Protein AF-A0A387ASS0-F1 (afdb_monomer_lite)

Structure (mmCIF, N/CA/C/O backbone):
data_AF-A0A387ASS0-F1
#
_entry.id   AF-A0A387ASS0-F1
#
loop_
_atom_site.group_PDB
_atom_site.id
_atom_site.type_symbol
_atom_site.label_atom_id
_atom_site.label_alt_id
_atom_site.label_comp_id
_atom_site.label_asym_id
_atom_site.label_entity_id
_atom_site.label_seq_id
_atom_site.pdbx_PDB_ins_code
_atom_site.Cartn_x
_atom_site.Cartn_y
_atom_site.Cartn_z
_atom_site.occupancy
_atom_site.B_iso_or_equiv
_atom_site.auth_seq_id
_atom_site.auth_comp_id
_atom_site.auth_asym_id
_atom_site.auth_atom_id
_atom_site.pdbx_PDB_model_num
ATOM 1 N N . MET A 1 1 ? -21.543 8.024 24.158 1.00 39.12 1 MET A N 1
ATOM 2 C CA . MET A 1 1 ? -20.177 8.480 23.808 1.00 39.12 1 MET A CA 1
ATOM 3 C C . MET A 1 1 ? -19.225 7.452 24.388 1.00 39.12 1 MET A C 1
ATOM 5 O O . MET A 1 1 ? -19.266 7.254 25.592 1.00 39.12 1 MET A O 1
ATOM 9 N N . ASN A 1 2 ? -18.486 6.723 23.549 1.00 45.59 2 ASN A N 1
ATOM 10 C CA . ASN A 1 2 ? -17.621 5.633 24.005 1.00 45.59 2 ASN A CA 1
ATOM 11 C C . ASN A 1 2 ? -16.452 6.175 24.837 1.00 45.59 2 ASN A C 1
ATOM 13 O O . ASN A 1 2 ? -15.653 6.966 24.340 1.00 45.59 2 ASN A O 1
ATOM 17 N N . ASN A 1 3 ? -16.376 5.740 26.096 1.00 49.41 3 ASN A N 1
ATOM 18 C CA . ASN A 1 3 ? -15.297 6.036 27.039 1.00 49.41 3 ASN A CA 1
ATOM 19 C C . ASN A 1 3 ? -14.132 5.064 26.814 1.00 49.41 3 ASN A C 1
ATOM 21 O O . ASN A 1 3 ? -13.805 4.250 27.677 1.00 49.41 3 ASN A O 1
ATOM 25 N N . LEU A 1 4 ? -13.541 5.101 25.621 1.00 57.12 4 LEU A N 1
ATOM 26 C CA . LEU A 1 4 ? -12.271 4.427 25.380 1.00 57.12 4 LEU A CA 1
ATOM 27 C C . LEU A 1 4 ? -11.150 5.310 25.942 1.00 57.12 4 LEU A C 1
ATOM 29 O O . LEU A 1 4 ? -11.214 6.533 25.773 1.00 57.12 4 LEU A O 1
ATOM 33 N N . PRO A 1 5 ? -10.142 4.736 26.626 1.00 59.16 5 PRO A N 1
ATOM 34 C CA . PRO A 1 5 ? -8.989 5.516 27.042 1.00 59.16 5 PRO A CA 1
ATOM 35 C C . PRO A 1 5 ? -8.369 6.165 25.796 1.00 59.16 5 PRO A C 1
ATOM 37 O O . PRO A 1 5 ? -8.226 5.488 24.771 1.00 59.16 5 PRO A O 1
ATOM 40 N N . PRO A 1 6 ? -8.028 7.467 25.847 1.00 59.16 6 PRO A N 1
ATOM 41 C CA . PRO A 1 6 ? -7.413 8.136 24.715 1.00 59.16 6 PRO A CA 1
ATOM 42 C C . PRO A 1 6 ? -6.114 7.407 24.385 1.00 59.16 6 PRO A C 1
ATOM 44 O O . PRO A 1 6 ? -5.209 7.307 25.215 1.00 59.16 6 PRO A O 1
ATOM 47 N N . MET A 1 7 ? -6.048 6.861 23.175 1.00 59.66 7 MET A N 1
ATOM 48 C CA . MET A 1 7 ? -4.856 6.168 22.705 1.00 59.66 7 MET A CA 1
ATOM 49 C C . MET A 1 7 ? -3.668 7.137 22.693 1.00 59.66 7 MET A C 1
ATOM 51 O O . MET A 1 7 ? -3.858 8.330 22.419 1.00 59.66 7 MET A O 1
ATOM 55 N N . PRO A 1 8 ? -2.444 6.661 22.993 1.00 58.59 8 PRO A N 1
ATOM 56 C CA . PRO A 1 8 ? -1.268 7.516 23.008 1.00 58.59 8 PRO A CA 1
ATOM 57 C C . PRO A 1 8 ? -1.162 8.271 21.680 1.00 58.59 8 PRO A C 1
ATOM 59 O O . PRO A 1 8 ? -1.284 7.678 20.607 1.00 58.59 8 PRO A O 1
ATOM 62 N N . LYS A 1 9 ? -0.930 9.590 21.754 1.00 58.16 9 LYS A N 1
ATOM 63 C CA . LYS A 1 9 ? -0.653 10.455 20.595 1.00 58.16 9 LYS A CA 1
ATOM 64 C C . LYS A 1 9 ? 0.729 10.129 20.017 1.00 58.16 9 LYS A C 1
ATOM 66 O O . LYS A 1 9 ? 1.628 10.961 20.021 1.00 58.16 9 LYS A O 1
ATOM 71 N N . MET A 1 10 ? 0.930 8.900 19.566 1.00 52.44 10 MET A N 1
ATOM 72 C CA . MET A 1 10 ? 2.126 8.494 18.849 1.00 52.44 10 MET A CA 1
ATOM 73 C C . MET A 1 10 ? 1.805 8.471 17.356 1.00 52.44 10 MET A C 1
ATOM 75 O O . MET A 1 10 ? 0.968 7.693 16.911 1.00 52.44 10 MET A O 1
ATOM 79 N N . MET A 1 11 ? 2.472 9.364 16.617 1.00 58.19 11 MET A N 1
ATOM 80 C CA . MET A 1 11 ? 2.713 9.313 15.167 1.00 58.19 11 MET A CA 1
ATOM 81 C C . MET A 1 11 ? 1.548 8.791 14.316 1.00 58.19 11 MET A C 1
ATOM 83 O O . MET A 1 11 ? 1.568 7.625 13.933 1.00 58.19 11 MET A O 1
ATOM 87 N N . ASP A 1 12 ? 0.562 9.647 14.021 1.00 72.38 12 ASP A N 1
ATOM 88 C CA . ASP A 1 12 ? -0.536 9.431 13.055 1.00 72.38 12 ASP A CA 1
ATOM 89 C C . ASP A 1 12 ? -1.064 7.985 12.947 1.00 72.38 12 ASP A C 1
ATOM 91 O O . ASP A 1 12 ? -1.383 7.475 11.865 1.00 72.38 12 ASP A O 1
ATOM 95 N N . LEU A 1 13 ? -1.128 7.310 14.096 1.00 80.44 13 LEU A N 1
ATOM 96 C CA . LEU A 1 13 ? -1.572 5.938 14.232 1.00 80.44 13 LEU A CA 1
ATOM 97 C C . LEU A 1 13 ? -3.087 5.936 14.377 1.00 80.44 13 LEU A C 1
ATOM 99 O O . LEU A 1 13 ? -3.675 6.740 15.104 1.00 80.44 13 LEU A O 1
ATOM 103 N N . VAL A 1 14 ? -3.721 5.022 13.663 1.00 82.88 14 VAL A N 1
ATOM 104 C CA . VAL A 1 14 ? -5.165 4.950 13.534 1.00 82.88 14 VAL A CA 1
ATOM 105 C C . VAL A 1 14 ? -5.612 3.524 13.768 1.00 82.88 14 VAL A C 1
ATOM 107 O O . VAL A 1 14 ? -5.100 2.577 13.168 1.00 82.88 14 VAL A O 1
ATOM 110 N N . PHE A 1 15 ? -6.618 3.392 14.623 1.00 83.12 15 PHE A N 1
ATOM 111 C CA . PHE A 1 15 ? -7.239 2.118 14.937 1.00 83.12 15 PHE A CA 1
ATOM 112 C C . PHE A 1 15 ? -8.638 2.082 14.344 1.00 83.12 15 PHE A C 1
ATOM 114 O O . PHE A 1 15 ? -9.457 2.983 14.547 1.00 83.12 15 PHE A O 1
ATOM 121 N N . LEU A 1 16 ? -8.878 1.029 13.578 1.00 83.94 16 LEU A N 1
ATOM 122 C CA . LEU A 1 16 ? -10.056 0.822 12.761 1.00 83.94 16 LEU A CA 1
ATOM 123 C C . LEU A 1 16 ? -10.691 -0.495 13.185 1.00 83.94 16 LEU A C 1
ATOM 125 O O . LEU A 1 16 ? -10.009 -1.512 13.264 1.00 83.94 16 LEU A O 1
ATOM 129 N N . VAL A 1 17 ? -11.993 -0.498 13.441 1.00 86.38 17 VAL A N 1
ATOM 130 C CA . VAL A 1 17 ? -12.718 -1.700 13.863 1.00 86.38 17 VAL A CA 1
ATOM 131 C C . VAL A 1 17 ? -13.923 -1.944 12.970 1.00 86.38 17 VAL A C 1
ATOM 133 O O . VAL A 1 17 ? -14.562 -1.007 12.487 1.00 86.38 17 VAL A O 1
ATOM 136 N N . LYS A 1 18 ? -14.236 -3.219 12.749 1.00 86.88 18 LYS A N 1
ATOM 137 C CA . LYS A 1 18 ? -15.443 -3.659 12.050 1.00 86.88 18 LYS A CA 1
ATOM 138 C C . LYS A 1 18 ? -16.103 -4.772 12.856 1.00 86.88 18 LYS A C 1
ATOM 140 O O . LYS A 1 18 ? -15.432 -5.740 13.194 1.00 86.88 18 LYS A O 1
ATOM 145 N N . ARG A 1 19 ? -17.425 -4.685 13.072 1.00 77.12 19 ARG A N 1
ATOM 146 C CA . ARG A 1 19 ? -18.205 -5.622 13.916 1.00 77.12 19 ARG A CA 1
ATOM 147 C C . ARG A 1 19 ? -17.935 -7.110 13.621 1.00 77.12 19 ARG A C 1
ATOM 149 O O . ARG A 1 19 ? -17.865 -7.899 14.550 1.00 77.12 19 ARG A O 1
ATOM 156 N N . ASN A 1 20 ? -17.708 -7.467 12.353 1.00 78.50 20 ASN A N 1
ATOM 157 C CA . ASN A 1 20 ? -17.408 -8.844 11.922 1.00 78.50 20 ASN A CA 1
ATOM 158 C C . ASN A 1 20 ? -15.987 -9.010 11.336 1.00 78.50 20 ASN A C 1
ATOM 160 O O . ASN A 1 20 ? -15.687 -10.038 10.741 1.00 78.50 20 ASN A O 1
ATOM 164 N N . GLY A 1 21 ? -15.141 -7.974 11.400 1.00 72.12 21 GLY A N 1
ATOM 165 C CA . GLY A 1 21 ? -13.843 -7.917 10.706 1.00 72.12 21 GLY A CA 1
ATOM 166 C C . GLY A 1 21 ? -12.626 -7.756 11.617 1.00 72.12 21 GLY A C 1
ATOM 167 O O . GLY A 1 21 ? -11.505 -7.715 11.110 1.00 72.12 21 GLY A O 1
ATOM 168 N N . GLY A 1 22 ? -12.844 -7.671 12.931 1.00 82.62 22 GLY A N 1
ATOM 169 C CA . GLY A 1 22 ? -11.793 -7.468 13.920 1.00 82.62 22 GLY A CA 1
ATOM 170 C C . GLY A 1 22 ? -11.234 -6.044 13.926 1.00 82.62 22 GLY A C 1
ATOM 171 O O . GLY A 1 22 ? -11.755 -5.131 13.271 1.00 82.62 22 GLY A O 1
ATOM 172 N N . ILE A 1 23 ? -10.151 -5.870 14.681 1.00 83.62 23 ILE A N 1
ATOM 173 C CA . ILE A 1 23 ? -9.411 -4.610 14.781 1.00 83.62 23 ILE A CA 1
ATOM 174 C C . ILE A 1 23 ? -8.263 -4.621 13.772 1.00 83.62 23 ILE A C 1
ATOM 176 O O . ILE A 1 23 ? -7.500 -5.581 13.674 1.00 83.62 23 ILE A O 1
ATOM 180 N N . ARG A 1 24 ? -8.115 -3.525 13.032 1.00 85.94 24 ARG A N 1
ATOM 181 C CA . ARG A 1 24 ? -6.973 -3.260 12.161 1.00 85.94 24 ARG A CA 1
ATOM 182 C C . ARG A 1 24 ? -6.297 -1.964 12.551 1.00 85.94 24 ARG A C 1
ATOM 184 O O . ARG A 1 24 ? -6.932 -0.988 12.944 1.00 85.94 24 ARG A O 1
ATOM 191 N N . ILE A 1 25 ? -4.982 -1.975 12.408 1.00 85.25 25 ILE A N 1
ATOM 192 C CA . ILE A 1 25 ? -4.120 -0.851 12.739 1.00 85.25 25 ILE 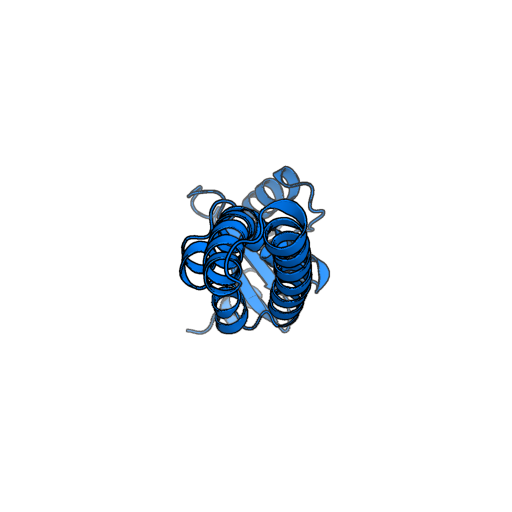A CA 1
ATOM 193 C C . ILE A 1 25 ? -3.544 -0.318 11.432 1.00 85.25 25 ILE A C 1
ATOM 195 O O . ILE A 1 25 ? -3.096 -1.084 10.574 1.00 85.25 25 ILE A O 1
ATOM 199 N N . GLY A 1 26 ? -3.591 0.998 11.270 1.00 84.19 26 GLY A N 1
ATOM 200 C CA . GLY A 1 26 ? -2.987 1.720 10.162 1.00 84.19 26 GLY A CA 1
ATOM 201 C C . GLY A 1 26 ? -2.160 2.881 10.689 1.00 84.19 26 GLY A C 1
ATOM 202 O O . GLY A 1 26 ? -2.457 3.434 11.742 1.00 84.19 26 GLY A O 1
ATOM 203 N N . ARG A 1 27 ? -1.116 3.257 9.955 1.00 85.44 27 ARG A N 1
ATOM 204 C CA . ARG A 1 27 ? -0.306 4.439 10.256 1.00 85.44 27 ARG A CA 1
ATOM 205 C C . ARG A 1 27 ? -0.203 5.286 9.001 1.00 85.44 27 ARG A C 1
ATOM 207 O O . ARG A 1 27 ? 0.137 4.740 7.953 1.00 85.44 27 ARG A O 1
ATOM 214 N N . PHE A 1 28 ? -0.483 6.580 9.107 1.00 83.81 28 PHE A N 1
ATOM 215 C CA . PHE A 1 28 ? -0.226 7.514 8.014 1.00 83.81 28 PHE A CA 1
ATOM 216 C C . PHE A 1 28 ? 1.275 7.829 7.891 1.00 83.81 28 PHE A C 1
ATOM 218 O O . PHE A 1 28 ? 2.054 7.623 8.822 1.00 83.81 28 PHE A O 1
ATOM 225 N N . GLY A 1 29 ? 1.695 8.284 6.709 1.00 84.50 29 GLY A N 1
ATOM 226 C CA . GLY A 1 29 ? 3.093 8.597 6.399 1.00 84.50 29 GLY A CA 1
ATOM 227 C C . GLY A 1 29 ? 3.844 7.474 5.680 1.00 84.50 29 GLY A C 1
ATOM 228 O O . GLY A 1 29 ? 3.240 6.529 5.164 1.00 84.50 29 GLY A O 1
ATOM 229 N N . PHE A 1 30 ? 5.176 7.588 5.640 1.00 85.69 30 PHE A N 1
ATOM 230 C CA . PHE A 1 30 ? 6.024 6.731 4.811 1.00 85.69 30 PHE A CA 1
ATOM 231 C C . PHE A 1 30 ? 6.003 5.261 5.257 1.00 85.69 30 PHE A C 1
ATOM 233 O O . PHE A 1 30 ? 6.186 4.913 6.433 1.00 85.69 30 PHE A O 1
ATOM 240 N N . SER A 1 31 ? 5.770 4.378 4.292 1.00 86.56 31 SER A N 1
ATOM 241 C CA . SER A 1 31 ? 5.687 2.936 4.458 1.00 86.56 31 SER A CA 1
ATOM 242 C C . SER A 1 31 ? 7.016 2.292 4.092 1.00 86.56 31 SER A C 1
ATOM 244 O O . SER A 1 31 ? 7.223 1.900 2.947 1.00 86.56 31 SER A O 1
ATOM 246 N N . ILE A 1 32 ? 7.902 2.123 5.080 1.00 85.00 32 ILE A N 1
ATOM 247 C CA . ILE A 1 32 ? 9.199 1.451 4.873 1.00 85.00 32 ILE A CA 1
ATOM 248 C C . ILE A 1 32 ? 9.022 0.048 4.269 1.00 85.00 32 ILE A C 1
ATOM 250 O O . ILE A 1 32 ? 9.803 -0.380 3.428 1.00 85.00 32 ILE A O 1
ATOM 254 N N . LEU A 1 33 ? 7.940 -0.640 4.652 1.00 85.75 33 LEU A N 1
ATOM 255 C CA . LEU A 1 33 ? 7.623 -1.977 4.162 1.00 85.75 33 LEU A CA 1
ATOM 256 C C . LEU A 1 33 ? 7.280 -1.962 2.670 1.00 85.75 33 LEU A C 1
ATOM 258 O O . LEU A 1 33 ? 7.726 -2.836 1.942 1.00 85.75 33 LEU A O 1
ATOM 262 N N . SER A 1 34 ? 6.521 -0.965 2.215 1.00 86.12 34 SER A N 1
ATOM 263 C CA . SER A 1 34 ? 6.127 -0.843 0.800 1.00 86.12 34 SER A CA 1
ATOM 264 C C . SER A 1 34 ? 7.251 -0.279 -0.052 1.00 86.12 34 SER A C 1
ATOM 266 O O . SER A 1 34 ? 7.359 -0.626 -1.216 1.00 86.12 34 SER A O 1
ATOM 268 N N . PHE A 1 35 ? 8.123 0.534 0.540 1.00 88.25 35 PHE A N 1
ATOM 269 C CA . PHE A 1 35 ? 9.351 0.969 -0.106 1.00 88.25 35 PHE A CA 1
ATOM 270 C C . PHE A 1 35 ? 10.310 -0.203 -0.361 1.00 88.25 35 PHE A C 1
ATOM 272 O O . PHE A 1 35 ? 10.885 -0.297 -1.435 1.00 88.25 35 PHE A O 1
ATOM 279 N N . LEU A 1 36 ? 10.467 -1.117 0.603 1.00 86.25 36 LEU A N 1
ATOM 280 C CA . LEU A 1 36 ? 11.401 -2.236 0.462 1.00 86.25 36 LEU A CA 1
ATOM 281 C C . LEU A 1 36 ? 10.815 -3.409 -0.339 1.00 86.25 36 LEU A C 1
ATOM 283 O O . LEU A 1 36 ? 11.510 -4.016 -1.147 1.00 86.25 36 LEU A O 1
ATOM 287 N N . LEU A 1 37 ? 9.546 -3.746 -0.091 1.00 85.69 37 LEU A N 1
ATOM 288 C CA . LEU A 1 37 ? 8.899 -4.951 -0.621 1.00 85.69 37 LEU A CA 1
ATOM 289 C C . LEU A 1 37 ? 7.870 -4.668 -1.724 1.00 85.69 37 LEU A C 1
ATOM 291 O O . LEU A 1 37 ? 7.299 -5.610 -2.273 1.00 85.69 37 LEU A O 1
ATOM 295 N N . HIS A 1 38 ? 7.601 -3.402 -2.046 1.00 86.88 38 HIS A N 1
ATOM 296 C CA . HIS A 1 38 ? 6.727 -3.014 -3.154 1.00 86.88 38 HIS A CA 1
ATOM 297 C C . HIS A 1 38 ? 5.343 -3.694 -3.076 1.00 86.88 38 HIS A C 1
ATOM 299 O O . HIS A 1 38 ? 4.679 -3.626 -2.038 1.00 86.88 38 HIS A O 1
ATOM 305 N N . ALA A 1 39 ? 4.920 -4.407 -4.126 1.00 83.44 39 ALA A N 1
ATOM 306 C CA . ALA A 1 39 ? 3.657 -5.145 -4.203 1.00 83.44 39 ALA A CA 1
ATOM 307 C C . ALA A 1 39 ? 3.536 -6.323 -3.212 1.00 83.44 39 ALA A C 1
ATOM 309 O O . ALA A 1 39 ? 2.429 -6.801 -2.947 1.00 83.44 39 ALA A O 1
ATOM 310 N N . ILE A 1 40 ? 4.639 -6.781 -2.612 1.00 86.50 40 ILE A N 1
ATOM 311 C CA . ILE A 1 40 ? 4.609 -7.834 -1.586 1.00 86.50 40 ILE A CA 1
ATOM 312 C C . ILE A 1 40 ? 4.088 -7.269 -0.254 1.00 86.50 40 ILE A C 1
ATOM 314 O O . ILE A 1 40 ? 3.404 -7.972 0.491 1.00 86.50 40 ILE A O 1
ATOM 318 N N . ALA A 1 41 ? 4.321 -5.987 0.044 1.00 86.19 41 ALA A N 1
ATOM 319 C CA . ALA A 1 41 ? 3.826 -5.357 1.27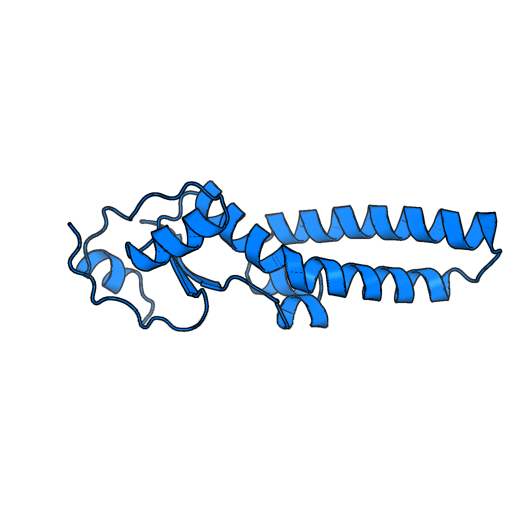0 1.00 86.19 41 ALA A CA 1
ATOM 320 C C . ALA A 1 41 ? 2.289 -5.428 1.436 1.00 86.19 41 ALA A C 1
ATOM 322 O O . ALA A 1 41 ? 1.834 -5.839 2.512 1.00 86.19 41 ALA A O 1
ATOM 323 N N . PRO A 1 42 ? 1.459 -5.084 0.426 1.00 86.25 42 PRO A N 1
ATOM 324 C CA . PRO A 1 42 ? 0.013 -5.273 0.516 1.00 86.25 42 PRO A CA 1
ATOM 325 C C . PRO A 1 42 ? -0.425 -6.726 0.580 1.00 86.25 42 PRO A C 1
ATOM 327 O O . PRO A 1 42 ? -1.374 -7.042 1.304 1.00 86.25 42 PRO A O 1
ATOM 330 N N . LEU A 1 43 ? 0.310 -7.620 -0.082 1.00 88.12 43 LEU A N 1
ATOM 331 C CA . LEU A 1 43 ? 0.018 -9.046 -0.044 1.00 88.12 43 LEU A CA 1
ATOM 332 C C . LEU A 1 43 ? 0.143 -9.595 1.386 1.00 88.12 43 LEU A C 1
ATOM 334 O O . LEU A 1 43 ? -0.757 -10.282 1.870 1.00 88.12 43 LEU A O 1
ATOM 338 N N . LEU A 1 44 ? 1.201 -9.207 2.108 1.00 87.75 44 LEU A N 1
ATOM 339 C CA . LEU A 1 44 ? 1.413 -9.586 3.511 1.00 87.75 44 LEU A CA 1
ATOM 340 C C . LEU A 1 44 ? 0.327 -9.039 4.450 1.00 87.75 44 LEU A C 1
ATOM 342 O O . LEU A 1 44 ? -0.005 -9.672 5.452 1.00 87.75 44 LEU A O 1
ATOM 346 N N . ARG A 1 45 ? -0.273 -7.888 4.123 1.00 84.38 45 ARG A N 1
ATOM 347 C CA . ARG A 1 45 ? -1.400 -7.312 4.881 1.00 84.38 45 ARG A CA 1
ATOM 348 C C . ARG A 1 45 ? -2.765 -7.897 4.495 1.00 84.38 45 ARG A C 1
ATOM 350 O O . ARG A 1 45 ? -3.779 -7.494 5.076 1.00 84.38 45 ARG A O 1
ATOM 357 N N . LYS A 1 46 ? -2.794 -8.866 3.570 1.00 86.69 46 LYS A N 1
ATOM 358 C CA . LYS A 1 46 ? -4.007 -9.454 2.976 1.00 86.69 46 LYS A CA 1
ATOM 359 C C . LYS A 1 46 ? -4.911 -8.399 2.325 1.00 86.69 46 LYS A C 1
ATOM 361 O O . LYS A 1 46 ? -6.134 -8.515 2.376 1.00 86.69 46 LYS A O 1
ATOM 366 N N . ASP A 1 47 ? -4.314 -7.355 1.750 1.00 86.12 47 ASP A N 1
ATOM 367 C CA . ASP A 1 47 ? -5.021 -6.301 1.022 1.00 86.12 47 ASP A CA 1
ATOM 368 C C . ASP A 1 47 ? -4.887 -6.519 -0.489 1.00 86.12 47 ASP A C 1
ATOM 370 O O . ASP A 1 47 ? -4.125 -5.848 -1.186 1.00 86.12 47 ASP A O 1
ATOM 374 N N . TYR A 1 48 ? -5.635 -7.502 -0.991 1.00 88.00 48 TYR A N 1
ATOM 375 C CA . TYR A 1 48 ? -5.572 -7.915 -2.393 1.00 88.00 48 TYR A CA 1
ATOM 376 C C . TYR A 1 48 ? -6.026 -6.821 -3.368 1.00 88.00 48 TYR A C 1
ATOM 378 O O . TYR A 1 48 ? -5.546 -6.780 -4.499 1.00 88.00 48 TYR A O 1
ATOM 386 N N . TYR A 1 49 ? -6.925 -5.925 -2.941 1.00 89.31 49 TYR A N 1
ATOM 387 C CA . TYR A 1 49 ? -7.384 -4.818 -3.779 1.00 89.31 49 TYR A CA 1
ATOM 388 C C . TYR A 1 49 ? -6.237 -3.844 -4.048 1.00 89.31 49 TYR A C 1
ATOM 390 O O . TYR A 1 49 ? -5.955 -3.513 -5.201 1.00 89.31 49 TYR A O 1
ATOM 398 N N . ASN A 1 50 ? -5.533 -3.427 -2.994 1.00 90.88 50 ASN A N 1
ATOM 399 C CA . ASN A 1 50 ? -4.392 -2.538 -3.159 1.00 90.88 50 ASN A CA 1
ATOM 400 C C . ASN A 1 50 ? -3.200 -3.255 -3.809 1.00 90.88 50 ASN A C 1
ATOM 402 O O . ASN A 1 50 ? -2.506 -2.619 -4.594 1.00 90.88 50 ASN A O 1
ATOM 406 N N . THR A 1 51 ? -3.004 -4.566 -3.601 1.00 90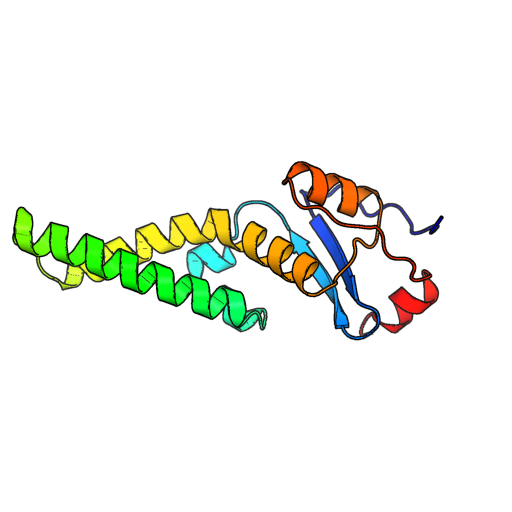.81 51 THR A N 1
ATOM 407 C CA . THR A 1 51 ? -2.016 -5.345 -4.376 1.00 90.81 51 THR A CA 1
ATOM 408 C C . THR A 1 51 ? -2.287 -5.260 -5.878 1.00 90.81 51 THR A C 1
ATOM 410 O O . THR A 1 51 ? -1.376 -4.961 -6.643 1.00 90.81 51 THR A O 1
ATOM 413 N N . ALA A 1 52 ? -3.530 -5.489 -6.312 1.00 90.88 52 ALA A N 1
ATOM 414 C CA . ALA A 1 52 ? -3.883 -5.424 -7.729 1.00 90.88 52 ALA A CA 1
ATOM 415 C C . ALA A 1 52 ? -3.707 -4.009 -8.304 1.00 90.88 52 ALA A C 1
ATOM 417 O O . ALA A 1 52 ? -3.239 -3.852 -9.429 1.00 90.88 52 ALA A O 1
ATOM 418 N N . CYS A 1 53 ? -4.045 -2.976 -7.525 1.00 90.81 53 CYS A N 1
ATOM 419 C CA . CYS A 1 53 ? -3.877 -1.584 -7.937 1.00 90.81 53 CYS A CA 1
ATOM 420 C C . CYS A 1 53 ? -2.399 -1.205 -8.116 1.00 90.81 53 CYS A C 1
ATOM 422 O O . CYS A 1 53 ? -2.059 -0.574 -9.115 1.00 90.81 53 CYS A O 1
ATOM 424 N N . VAL A 1 54 ? -1.537 -1.640 -7.190 1.00 90.75 54 VAL A N 1
ATOM 425 C CA . VAL A 1 54 ? -0.080 -1.460 -7.266 1.00 90.75 54 VAL A CA 1
ATOM 426 C C . VAL A 1 54 ? 0.466 -2.116 -8.534 1.00 90.75 54 VAL A C 1
ATOM 428 O O . VAL A 1 54 ? 1.011 -1.424 -9.385 1.00 90.75 54 VAL A O 1
ATOM 431 N N . LEU A 1 55 ? 0.185 -3.409 -8.735 1.00 91.38 55 LEU A N 1
ATOM 432 C CA . LEU A 1 55 ? 0.650 -4.152 -9.914 1.00 91.38 55 LEU A CA 1
ATOM 433 C C . LEU A 1 55 ? 0.155 -3.552 -11.237 1.00 91.38 55 LEU A C 1
ATOM 435 O O . LEU A 1 55 ? 0.896 -3.511 -12.216 1.00 91.38 55 LEU A O 1
ATOM 439 N N . GLY A 1 56 ? -1.096 -3.085 -11.279 1.00 90.94 56 GLY A N 1
ATOM 440 C CA . GLY A 1 56 ? -1.659 -2.453 -12.471 1.00 90.94 56 GLY A CA 1
ATOM 441 C C . GLY A 1 56 ? -0.976 -1.128 -12.814 1.00 90.94 56 GLY A C 1
ATOM 442 O O . GLY A 1 56 ? -0.664 -0.879 -13.976 1.00 90.94 56 GLY A O 1
ATOM 443 N N . ILE A 1 57 ? -0.712 -0.286 -11.812 1.00 91.19 57 ILE A N 1
ATOM 444 C CA . ILE A 1 57 ? -0.014 0.989 -12.015 1.00 91.19 57 ILE A CA 1
ATOM 445 C C . ILE A 1 57 ? 1.463 0.752 -12.355 1.00 91.19 57 ILE A C 1
ATOM 447 O O . ILE A 1 57 ? 1.979 1.430 -13.241 1.00 91.19 57 ILE A O 1
ATOM 451 N N . ASP A 1 58 ? 2.113 -0.239 -11.744 1.00 90.12 58 ASP A N 1
ATOM 452 C CA . ASP A 1 58 ? 3.498 -0.604 -12.059 1.00 90.12 58 ASP A CA 1
ATOM 453 C C . ASP A 1 58 ? 3.647 -1.106 -13.494 1.00 90.12 58 ASP A C 1
ATOM 455 O O . ASP A 1 58 ? 4.594 -0.727 -14.177 1.00 90.12 58 ASP A O 1
ATOM 459 N N . ALA A 1 59 ? 2.693 -1.897 -13.994 1.00 90.69 59 ALA A N 1
ATOM 460 C CA . ALA A 1 59 ? 2.690 -2.333 -15.389 1.00 90.69 59 ALA A CA 1
ATOM 461 C C . ALA A 1 59 ? 2.592 -1.139 -16.357 1.00 90.69 59 ALA A C 1
ATOM 463 O O . ALA A 1 59 ? 3.340 -1.064 -17.335 1.00 90.69 59 ALA A O 1
ATOM 464 N N . CYS A 1 60 ? 1.719 -0.171 -16.057 1.00 90.38 60 CYS A N 1
ATOM 465 C CA . CYS A 1 60 ? 1.606 1.067 -16.830 1.00 90.38 60 CYS A CA 1
ATOM 466 C C . CYS A 1 60 ? 2.889 1.910 -16.761 1.00 90.38 60 CYS A C 1
ATOM 468 O O . CYS A 1 60 ? 3.333 2.442 -17.780 1.00 90.38 60 CYS A O 1
ATOM 470 N N . LEU A 1 61 ? 3.493 2.025 -15.575 1.00 89.81 61 LEU A N 1
ATOM 471 C CA . LEU A 1 61 ? 4.730 2.772 -15.360 1.00 89.81 61 LEU A CA 1
ATOM 472 C C . LEU A 1 61 ? 5.896 2.129 -16.117 1.00 89.81 61 LEU A C 1
ATOM 474 O O . LEU A 1 61 ? 6.622 2.824 -16.825 1.00 89.81 61 LEU A O 1
ATOM 478 N N . TYR A 1 62 ? 6.034 0.807 -16.023 1.00 89.62 62 TYR A N 1
ATOM 479 C CA . TYR A 1 62 ? 7.024 0.039 -16.767 1.00 89.62 62 TYR A CA 1
ATOM 480 C C . TYR A 1 62 ? 6.866 0.254 -18.270 1.00 89.62 62 TYR A C 1
ATOM 482 O O . TYR A 1 62 ? 7.838 0.601 -18.932 1.00 89.62 62 TYR A O 1
ATOM 490 N N . MET A 1 63 ? 5.647 0.138 -18.809 1.00 89.25 63 MET A N 1
ATOM 491 C CA . MET A 1 63 ? 5.396 0.388 -20.231 1.00 89.25 63 MET A CA 1
ATOM 492 C C . MET A 1 63 ? 5.785 1.807 -20.655 1.00 89.25 63 MET A C 1
ATOM 494 O O . MET A 1 63 ? 6.447 1.976 -21.677 1.00 89.25 63 MET A O 1
ATOM 498 N N . ALA A 1 64 ? 5.401 2.825 -19.883 1.00 88.94 64 ALA A N 1
ATOM 499 C CA . ALA A 1 64 ? 5.709 4.215 -20.207 1.00 88.94 64 ALA A CA 1
ATOM 500 C C . ALA A 1 64 ? 7.224 4.484 -20.201 1.00 88.94 64 ALA A C 1
ATOM 502 O O . ALA A 1 64 ? 7.748 5.101 -21.131 1.00 88.94 64 ALA A O 1
ATOM 503 N N . ILE A 1 65 ? 7.935 3.981 -19.186 1.00 87.12 65 ILE A N 1
ATOM 504 C CA . ILE A 1 65 ? 9.393 4.113 -19.066 1.00 87.12 65 ILE A CA 1
ATOM 505 C C . ILE A 1 65 ? 10.083 3.329 -20.186 1.00 87.12 65 ILE A C 1
ATOM 507 O O . ILE A 1 65 ? 10.976 3.868 -20.831 1.00 87.12 65 ILE A O 1
ATOM 511 N N . HIS A 1 66 ? 9.631 2.107 -20.475 1.00 87.00 66 HIS A N 1
ATOM 512 C CA . HIS A 1 66 ? 10.171 1.272 -21.547 1.00 87.00 66 HIS A CA 1
ATOM 513 C C . HIS A 1 66 ? 10.053 1.959 -22.908 1.00 87.00 66 HIS A C 1
ATOM 515 O O . HIS A 1 66 ? 11.036 2.066 -23.637 1.00 87.00 66 HIS A O 1
ATOM 521 N N . MET A 1 67 ? 8.869 2.487 -23.232 1.00 87.06 67 MET A N 1
ATOM 522 C CA . MET A 1 67 ? 8.659 3.228 -24.474 1.00 87.06 67 MET A CA 1
ATOM 523 C C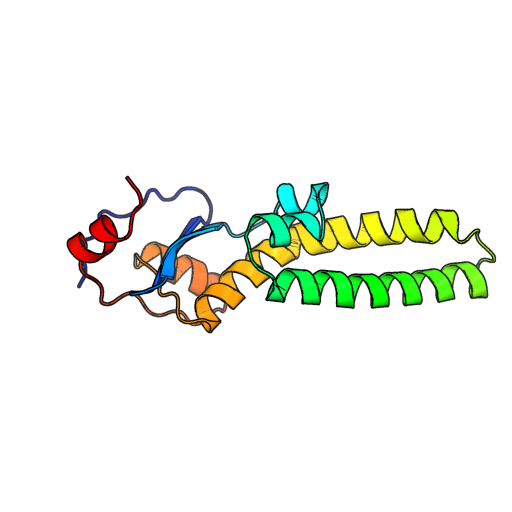 . MET A 1 67 ? 9.554 4.466 -24.549 1.00 87.06 67 MET A C 1
ATOM 525 O O . MET A 1 67 ? 10.120 4.734 -25.601 1.00 87.06 67 MET A O 1
ATOM 529 N N . PHE A 1 68 ? 9.731 5.208 -23.455 1.00 85.19 68 PHE A N 1
ATOM 530 C CA . PHE A 1 68 ? 10.594 6.388 -23.459 1.00 85.19 68 PHE A CA 1
ATOM 531 C C . PHE A 1 68 ? 12.080 6.024 -23.625 1.00 85.19 68 PHE A C 1
ATOM 533 O O . PHE A 1 68 ? 12.749 6.556 -24.509 1.00 85.19 68 PHE A O 1
ATOM 540 N N . LEU A 1 69 ? 12.600 5.090 -22.823 1.00 83.88 69 LEU A N 1
ATOM 541 C CA . LEU A 1 69 ? 14.018 4.714 -22.842 1.00 83.88 69 LEU A CA 1
ATOM 542 C C . LEU A 1 69 ? 14.416 4.024 -24.147 1.00 83.88 69 LEU A C 1
ATOM 544 O O . LEU A 1 69 ? 15.471 4.337 -24.699 1.00 83.88 69 LEU A O 1
ATOM 548 N N . GLN A 1 70 ? 13.581 3.119 -24.656 1.00 82.06 70 GLN A N 1
ATOM 549 C CA . GLN A 1 70 ? 13.891 2.391 -25.881 1.00 82.06 70 GLN A CA 1
ATOM 550 C C . GLN A 1 70 ? 13.722 3.279 -27.119 1.00 82.06 70 GLN A C 1
ATOM 552 O O . GLN A 1 70 ? 14.594 3.295 -27.983 1.00 82.06 70 GLN A O 1
ATOM 557 N N . LEU A 1 71 ? 12.620 4.034 -27.214 1.00 79.62 71 LEU A N 1
ATOM 558 C CA . LEU A 1 71 ? 12.280 4.771 -28.435 1.00 79.62 71 LEU A CA 1
ATOM 559 C C . LEU A 1 71 ? 13.051 6.092 -28.571 1.00 79.62 71 LEU A C 1
ATOM 561 O O . LEU A 1 71 ? 13.348 6.505 -29.688 1.00 79.62 71 LEU A O 1
ATOM 565 N N . VAL A 1 72 ? 13.366 6.762 -27.455 1.00 81.75 72 VAL A N 1
ATOM 566 C CA . VAL A 1 72 ? 14.029 8.081 -27.462 1.00 81.75 72 VAL A CA 1
ATOM 567 C C . VAL A 1 72 ? 15.534 7.961 -27.245 1.00 81.75 72 VAL A C 1
ATOM 569 O O . VAL A 1 72 ? 16.302 8.671 -27.888 1.00 81.75 72 VAL A O 1
ATOM 572 N N . LEU A 1 73 ? 15.963 7.079 -26.338 1.00 81.44 73 LEU A N 1
ATOM 573 C CA . LEU A 1 73 ? 17.353 7.020 -25.873 1.00 81.44 73 LEU A CA 1
ATOM 574 C C . LEU A 1 73 ? 18.102 5.754 -26.321 1.00 81.44 73 LEU A C 1
ATOM 576 O O . LEU A 1 73 ? 19.311 5.678 -26.121 1.00 81.44 73 LEU A O 1
ATOM 580 N N . ASN A 1 74 ? 17.408 4.788 -26.938 1.00 81.94 74 ASN A N 1
ATOM 581 C CA . ASN A 1 74 ? 17.947 3.491 -27.365 1.00 81.94 74 ASN A CA 1
ATOM 582 C C . ASN A 1 74 ? 18.709 2.748 -26.244 1.00 81.94 74 ASN A C 1
ATOM 584 O O . ASN A 1 74 ? 19.768 2.161 -26.466 1.00 81.94 74 ASN A O 1
ATOM 588 N N . ILE A 1 75 ? 18.187 2.834 -25.017 1.00 78.94 75 ILE A N 1
ATOM 589 C CA . ILE A 1 75 ? 18.766 2.219 -23.815 1.00 78.94 75 ILE A CA 1
ATOM 590 C C . ILE A 1 75 ? 18.256 0.777 -23.658 1.00 78.94 75 ILE A C 1
ATOM 592 O O . ILE A 1 75 ? 17.118 0.468 -24.013 1.00 78.94 75 ILE A O 1
ATOM 596 N N . ASP A 1 76 ? 19.097 -0.094 -23.093 1.00 79.56 76 ASP A N 1
ATOM 597 C CA . ASP A 1 76 ? 18.796 -1.501 -22.802 1.00 79.56 76 ASP A CA 1
ATOM 598 C C . ASP A 1 76 ? 17.527 -1.675 -21.921 1.00 79.56 76 ASP A C 1
ATOM 600 O O . ASP A 1 76 ? 17.399 -1.017 -20.875 1.00 79.56 76 ASP A O 1
ATOM 604 N N . PRO A 1 77 ? 16.601 -2.585 -22.290 1.00 73.81 77 PRO A N 1
ATOM 605 C CA . PRO A 1 77 ? 15.437 -2.962 -21.485 1.00 73.81 77 PRO A CA 1
ATOM 606 C C . PRO A 1 77 ? 15.742 -3.382 -20.040 1.00 73.81 77 PRO A C 1
ATOM 608 O O . PRO A 1 77 ? 14.890 -3.200 -19.170 1.00 73.81 77 PRO A O 1
ATOM 611 N N . ALA A 1 78 ? 16.932 -3.915 -19.748 1.00 78.00 78 ALA A N 1
ATOM 612 C CA . ALA A 1 78 ? 17.289 -4.329 -18.390 1.00 78.00 78 ALA A CA 1
ATOM 613 C C . ALA A 1 78 ? 17.285 -3.148 -17.400 1.00 78.00 78 ALA A C 1
ATOM 615 O O . ALA A 1 78 ? 16.700 -3.242 -16.322 1.00 78.00 78 ALA A O 1
ATOM 616 N N . MET A 1 79 ? 17.828 -1.989 -17.799 1.00 81.19 79 MET A N 1
ATOM 617 C CA . MET A 1 79 ? 17.832 -0.787 -16.948 1.00 81.19 79 MET A CA 1
ATOM 618 C C . MET A 1 79 ? 16.434 -0.189 -16.748 1.00 81.19 79 MET A C 1
ATOM 620 O O . MET A 1 79 ? 16.178 0.492 -15.754 1.00 81.19 79 MET A O 1
ATOM 624 N N . THR A 1 80 ? 15.514 -0.451 -17.678 1.00 81.19 80 THR A N 1
ATOM 625 C CA . THR A 1 80 ? 14.121 0.002 -17.577 1.00 81.19 80 THR A CA 1
ATOM 626 C C . THR A 1 80 ? 13.425 -0.635 -16.378 1.00 81.19 80 THR A C 1
ATOM 628 O O . THR A 1 80 ? 12.703 0.051 -15.653 1.00 81.19 80 THR A O 1
ATOM 631 N N . PHE A 1 81 ? 13.654 -1.932 -16.148 1.00 82.69 81 PHE A N 1
ATOM 632 C CA . PHE A 1 81 ? 13.042 -2.649 -15.034 1.00 82.69 81 PHE A CA 1
ATOM 633 C C . PHE A 1 81 ? 13.493 -2.070 -13.688 1.00 82.69 81 PHE A C 1
ATOM 635 O O . PHE A 1 81 ? 12.646 -1.648 -12.900 1.00 82.69 81 PHE A O 1
ATOM 642 N N . ASP A 1 82 ? 14.803 -1.938 -13.471 1.00 86.31 82 ASP A N 1
ATOM 643 C CA . ASP A 1 82 ? 15.360 -1.424 -12.213 1.00 86.31 82 ASP A CA 1
ATOM 644 C C . ASP A 1 82 ? 14.902 0.008 -11.916 1.00 86.31 82 ASP A C 1
ATOM 646 O O . ASP A 1 82 ? 14.494 0.325 -10.794 1.00 86.31 82 ASP A O 1
ATOM 650 N N . LEU A 1 83 ? 14.900 0.873 -12.936 1.00 85.94 83 LEU A N 1
ATOM 651 C CA . LEU A 1 83 ? 14.451 2.255 -12.795 1.00 85.94 83 LEU A CA 1
ATOM 652 C C . LEU A 1 83 ? 12.953 2.333 -12.478 1.00 85.94 83 LEU A C 1
ATOM 654 O O . LEU A 1 83 ? 12.549 3.080 -11.584 1.00 85.94 83 LEU A O 1
ATOM 658 N N . SER A 1 84 ? 12.129 1.548 -13.176 1.00 86.19 84 SER A N 1
ATOM 659 C CA . SER A 1 84 ? 10.685 1.501 -12.929 1.00 86.19 84 SER A CA 1
ATOM 660 C C . SER A 1 84 ? 10.364 0.994 -11.520 1.00 86.19 84 SER A C 1
ATOM 662 O O . SER A 1 84 ? 9.556 1.606 -10.821 1.00 86.19 84 SER A O 1
ATOM 664 N N . TYR A 1 85 ? 11.068 -0.045 -11.059 1.00 88.12 85 TYR A N 1
ATOM 665 C CA . TYR A 1 85 ? 10.915 -0.594 -9.717 1.00 88.12 85 TYR A CA 1
ATOM 666 C C . TYR A 1 85 ? 11.333 0.415 -8.648 1.00 88.12 85 TYR A C 1
ATOM 668 O O . TYR A 1 85 ? 10.622 0.603 -7.660 1.00 88.12 85 TYR A O 1
ATOM 676 N N . PHE A 1 86 ? 12.461 1.104 -8.836 1.00 88.38 86 PHE A N 1
ATOM 677 C CA . PHE A 1 86 ? 12.925 2.128 -7.903 1.00 88.38 86 PHE A CA 1
ATOM 678 C C . PHE A 1 86 ? 11.934 3.295 -7.792 1.00 88.38 86 PHE A C 1
ATOM 680 O O . PHE A 1 86 ? 11.544 3.673 -6.684 1.00 88.38 86 PHE A O 1
ATOM 687 N N . ILE A 1 87 ? 11.466 3.822 -8.929 1.00 88.62 87 ILE A N 1
ATOM 688 C CA . ILE A 1 87 ? 10.477 4.908 -8.965 1.00 88.62 87 ILE A CA 1
ATOM 689 C C . ILE A 1 87 ? 9.172 4.462 -8.302 1.00 88.62 87 ILE A C 1
ATOM 691 O O . ILE A 1 87 ? 8.666 5.156 -7.416 1.00 88.62 87 ILE A O 1
ATOM 695 N N . GLY A 1 88 ? 8.656 3.286 -8.669 1.00 88.81 88 GLY A N 1
ATOM 696 C CA . GLY A 1 88 ? 7.455 2.731 -8.054 1.00 88.81 88 GLY A CA 1
ATOM 697 C C . GLY A 1 88 ? 7.629 2.545 -6.545 1.00 88.81 88 GLY A C 1
ATOM 698 O O . GLY A 1 88 ? 6.748 2.912 -5.776 1.00 88.81 88 GLY A O 1
ATOM 699 N N . SER A 1 89 ? 8.797 2.093 -6.079 1.00 88.12 89 SER A N 1
ATOM 700 C CA . SER A 1 89 ? 9.055 1.870 -4.648 1.00 88.12 89 SER A CA 1
ATOM 701 C C . SER A 1 89 ? 8.958 3.165 -3.846 1.00 88.12 89 SER A C 1
ATOM 703 O O . SER A 1 89 ? 8.386 3.180 -2.754 1.00 88.12 89 SER A O 1
ATOM 705 N N . ILE A 1 90 ? 9.459 4.273 -4.400 1.00 90.25 90 ILE A N 1
ATOM 706 C CA . ILE A 1 90 ? 9.309 5.603 -3.800 1.00 90.25 90 ILE A CA 1
ATOM 707 C C . ILE A 1 90 ? 7.831 5.999 -3.764 1.00 90.25 90 ILE A C 1
ATOM 709 O O . ILE A 1 90 ? 7.328 6.358 -2.698 1.00 90.25 90 ILE A O 1
ATOM 713 N N . ILE A 1 91 ? 7.127 5.893 -4.897 1.00 90.75 91 ILE A N 1
ATOM 714 C CA . ILE A 1 91 ? 5.699 6.227 -5.004 1.00 90.75 91 ILE A CA 1
ATOM 715 C C . ILE A 1 91 ? 4.901 5.440 -3.954 1.00 90.75 91 ILE A C 1
ATOM 717 O O . ILE A 1 91 ? 4.232 6.028 -3.102 1.00 90.75 91 ILE A O 1
ATOM 721 N N . TRP A 1 92 ? 5.022 4.116 -3.928 1.00 90.44 92 TRP A N 1
ATOM 722 C CA . TRP A 1 92 ? 4.292 3.275 -2.981 1.00 90.44 92 TRP A CA 1
ATOM 723 C C . TRP A 1 92 ? 4.724 3.493 -1.537 1.00 90.44 92 TRP A C 1
ATOM 725 O O . TRP A 1 92 ? 3.877 3.454 -0.644 1.00 90.44 92 TRP A O 1
ATOM 735 N N . GLY A 1 93 ? 5.992 3.817 -1.289 1.00 88.38 93 GLY A N 1
ATOM 736 C CA . GLY A 1 93 ? 6.465 4.252 0.022 1.00 88.38 93 GLY A CA 1
ATOM 737 C C . GLY A 1 93 ? 5.633 5.409 0.589 1.00 88.38 93 GLY A C 1
ATOM 738 O O . GLY A 1 93 ? 5.257 5.369 1.761 1.00 88.38 93 GLY A O 1
ATOM 739 N N . PHE A 1 94 ? 5.262 6.397 -0.231 1.00 89.00 94 PHE A N 1
ATOM 740 C CA . PHE A 1 94 ? 4.438 7.534 0.202 1.00 89.00 94 PHE A CA 1
ATOM 741 C C . PHE A 1 94 ? 2.927 7.266 0.154 1.00 89.00 94 PHE A C 1
ATOM 743 O O . PHE A 1 94 ? 2.196 7.661 1.067 1.00 89.00 94 PHE A O 1
ATOM 750 N N . PHE A 1 95 ? 2.435 6.605 -0.895 1.00 89.19 95 PHE A N 1
ATOM 751 C CA . PHE A 1 95 ? 0.996 6.514 -1.156 1.00 89.19 95 PHE A CA 1
ATOM 752 C C . PHE A 1 95 ? 0.323 5.287 -0.539 1.00 89.19 95 PHE A C 1
ATOM 754 O O . PHE A 1 95 ? -0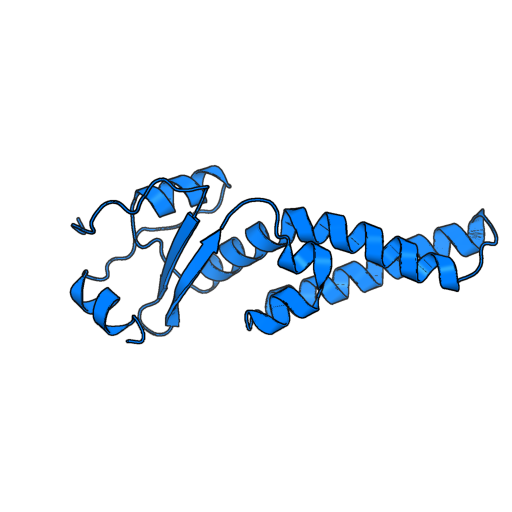.851 5.360 -0.166 1.00 89.19 95 PHE A O 1
ATOM 761 N N . TYR A 1 96 ? 1.041 4.175 -0.364 1.00 89.31 96 TYR A N 1
ATOM 762 C CA . TYR A 1 96 ? 0.414 2.907 0.003 1.00 89.31 96 TYR A CA 1
ATOM 763 C C . TYR A 1 96 ? -0.334 2.961 1.342 1.00 89.31 96 TYR A C 1
ATOM 765 O O . TYR A 1 96 ? -1.466 2.493 1.446 1.00 89.31 96 TYR A O 1
ATOM 773 N N . ASN A 1 97 ? 0.260 3.560 2.377 1.00 89.88 97 ASN A N 1
ATOM 774 C CA . ASN A 1 97 ? -0.382 3.636 3.693 1.00 89.88 97 ASN A CA 1
ATOM 775 C C . ASN A 1 97 ? -1.693 4.441 3.658 1.00 89.88 97 ASN A C 1
ATOM 777 O O . ASN A 1 97 ? -2.660 4.067 4.324 1.00 89.88 97 ASN A O 1
ATOM 781 N N . ASN A 1 98 ? -1.741 5.506 2.850 1.00 89.38 98 ASN A N 1
ATOM 782 C CA . ASN A 1 98 ? -2.958 6.284 2.628 1.00 89.38 98 ASN A CA 1
ATOM 783 C C . ASN A 1 98 ? -4.032 5.438 1.929 1.00 89.38 98 ASN A C 1
ATOM 785 O O . ASN A 1 98 ? -5.173 5.391 2.388 1.00 89.38 98 ASN A O 1
ATOM 789 N N . MET A 1 99 ? -3.659 4.721 0.863 1.00 90.38 99 MET A N 1
ATOM 790 C CA . MET A 1 99 ? -4.570 3.828 0.136 1.00 90.38 99 MET A CA 1
ATOM 791 C C . MET A 1 99 ? -5.103 2.694 1.013 1.00 90.38 99 MET A C 1
ATOM 793 O O . MET A 1 99 ? -6.293 2.389 0.961 1.00 90.38 99 MET A O 1
ATOM 797 N N . TYR A 1 100 ? -4.251 2.107 1.854 1.00 90.25 100 TYR A N 1
ATOM 798 C CA . TYR A 1 100 ? -4.632 1.068 2.808 1.00 90.25 100 TYR A CA 1
ATOM 799 C C . TYR A 1 100 ? -5.721 1.567 3.766 1.00 90.25 100 TYR A C 1
ATOM 801 O O . TYR A 1 100 ? -6.780 0.952 3.885 1.00 90.25 100 TYR A O 1
ATOM 809 N N . ILE A 1 101 ? -5.513 2.725 4.402 1.00 89.81 101 ILE A N 1
ATOM 810 C CA . ILE A 1 101 ? -6.491 3.296 5.340 1.00 89.81 101 ILE A CA 1
ATOM 811 C C . ILE A 1 101 ? -7.787 3.689 4.616 1.00 89.81 101 ILE A C 1
ATOM 813 O O . ILE A 1 101 ? -8.875 3.377 5.100 1.00 89.81 101 ILE A O 1
ATOM 817 N N . ALA A 1 102 ? -7.693 4.315 3.440 1.00 89.50 102 ALA A N 1
ATOM 818 C CA . ALA A 1 102 ? -8.862 4.674 2.638 1.00 89.50 102 ALA A CA 1
ATOM 819 C C . ALA A 1 102 ? -9.684 3.439 2.229 1.00 89.50 102 ALA A C 1
ATOM 821 O O . ALA A 1 102 ? -10.915 3.452 2.318 1.00 89.50 102 ALA A O 1
ATOM 822 N N . HIS A 1 103 ? -9.014 2.353 1.834 1.00 90.88 103 HIS A N 1
ATOM 823 C CA . HIS A 1 103 ? -9.662 1.091 1.495 1.00 90.88 103 HIS A CA 1
ATOM 824 C C . HIS A 1 103 ? -10.381 0.485 2.707 1.00 90.88 103 HIS A C 1
ATOM 826 O O . HIS A 1 103 ? -11.552 0.117 2.597 1.00 90.88 103 HIS A O 1
ATOM 832 N N . LEU A 1 104 ? -9.734 0.460 3.880 1.00 89.31 104 LEU A N 1
ATOM 833 C CA . LEU A 1 104 ? -10.351 -0.018 5.122 1.00 89.31 104 LEU A CA 1
ATOM 834 C C . LEU A 1 104 ? -11.624 0.763 5.480 1.00 89.31 104 LEU A C 1
ATOM 836 O O . LEU A 1 104 ? -12.645 0.164 5.821 1.00 89.31 104 LEU A O 1
ATOM 840 N N . VAL A 1 105 ? -11.602 2.090 5.363 1.00 89.25 105 VAL A N 1
ATOM 841 C CA . VAL A 1 105 ? -12.795 2.908 5.624 1.00 89.25 105 VAL A CA 1
ATOM 842 C C . VAL A 1 105 ? -13.909 2.580 4.620 1.00 89.25 105 VAL A C 1
ATOM 844 O O . VAL A 1 105 ? -15.056 2.379 5.017 1.00 89.25 105 VAL A O 1
ATOM 847 N N . LYS A 1 106 ? -13.579 2.417 3.331 1.00 89.25 106 LYS A N 1
ATOM 848 C CA . LYS A 1 106 ? -14.552 2.078 2.276 1.00 89.25 106 LYS A CA 1
ATOM 849 C C . LYS A 1 106 ? -15.232 0.721 2.491 1.00 89.25 106 LYS A C 1
ATOM 851 O O . LYS A 1 106 ? -16.418 0.587 2.205 1.00 89.25 106 LYS A O 1
ATOM 856 N N . ILE A 1 107 ? -14.517 -0.278 3.010 1.00 88.69 107 ILE A N 1
ATOM 857 C CA . ILE A 1 107 ? -15.084 -1.608 3.306 1.00 88.69 107 ILE A CA 1
ATOM 858 C C . ILE A 1 107 ? -15.823 -1.667 4.660 1.00 88.69 107 ILE A C 1
ATOM 860 O O . ILE A 1 107 ? -16.220 -2.753 5.103 1.00 88.69 107 ILE A O 1
ATOM 864 N N . GLY A 1 108 ? -16.024 -0.518 5.314 1.00 86.44 108 GLY A N 1
ATOM 865 C CA . GLY A 1 108 ? -16.871 -0.367 6.497 1.00 86.44 108 GLY A CA 1
ATOM 866 C C . GLY A 1 108 ? -16.146 -0.484 7.836 1.00 86.44 108 GLY A C 1
ATOM 867 O O . GLY A 1 108 ? -16.796 -0.798 8.834 1.00 86.44 108 GLY A O 1
ATOM 868 N N . TYR A 1 109 ? -14.826 -0.277 7.884 1.00 87.38 109 TYR A N 1
ATOM 869 C CA . TYR A 1 109 ? -14.151 -0.077 9.168 1.00 87.38 109 TYR A CA 1
ATOM 870 C C . TYR A 1 109 ? -14.400 1.345 9.674 1.00 87.38 109 TYR A C 1
ATOM 872 O O . TYR A 1 109 ? -14.298 2.314 8.921 1.00 87.38 109 TYR A O 1
ATOM 880 N N . LYS A 1 110 ? -14.687 1.462 10.969 1.00 88.12 110 LYS A N 1
ATOM 881 C CA . LYS A 1 110 ? -14.927 2.730 11.663 1.00 88.12 110 LYS A CA 1
ATOM 882 C C . LYS A 1 110 ? -13.779 3.050 12.611 1.00 88.12 110 LYS A C 1
ATOM 884 O O . LYS A 1 110 ? -13.107 2.142 13.103 1.00 88.12 110 LYS A O 1
ATOM 889 N N . ALA A 1 111 ? -13.555 4.333 12.881 1.00 84.25 111 ALA A N 1
ATOM 890 C CA . ALA A 1 111 ? -12.527 4.760 13.823 1.00 84.25 111 ALA A CA 1
ATOM 891 C C . ALA A 1 111 ? -12.896 4.326 15.249 1.00 84.25 111 ALA A C 1
ATOM 893 O O . ALA A 1 111 ? -14.030 4.521 15.686 1.00 84.25 111 ALA A O 1
ATOM 894 N N . VAL A 1 112 ? -11.937 3.756 15.977 1.00 83.12 112 VAL A N 1
ATOM 895 C CA . VAL A 1 112 ? -12.144 3.313 17.367 1.00 83.12 112 VAL A CA 1
ATOM 896 C C . VAL A 1 112 ? -12.312 4.506 18.313 1.00 83.12 112 VAL A C 1
ATOM 898 O O . VAL A 1 112 ? -13.178 4.492 19.179 1.00 83.12 112 VAL A O 1
ATOM 901 N N . ASP A 1 113 ? -11.521 5.562 18.116 1.00 80.62 113 ASP A N 1
ATOM 902 C CA . ASP A 1 113 ? -11.492 6.750 18.974 1.00 80.62 113 ASP A CA 1
ATOM 903 C C . ASP A 1 113 ? -11.658 8.042 18.151 1.00 80.62 113 ASP A C 1
ATOM 905 O O . ASP A 1 113 ? -11.320 8.098 16.962 1.00 80.62 113 ASP A O 1
ATOM 909 N N . LYS A 1 114 ? -12.118 9.117 18.802 1.00 79.50 114 LYS A N 1
ATOM 910 C CA . LYS A 1 114 ? -12.196 10.471 18.235 1.00 79.50 114 LYS A CA 1
ATOM 911 C C . LYS A 1 114 ? -10.831 10.972 17.766 1.00 79.50 114 LYS A C 1
ATOM 913 O O . LYS A 1 114 ? -10.754 11.661 16.752 1.00 79.50 114 LYS A O 1
ATOM 918 N N . ASN A 1 115 ? -9.745 10.596 18.448 1.00 78.94 115 ASN A N 1
ATOM 919 C CA . ASN A 1 115 ? -8.395 10.951 18.004 1.00 78.94 115 ASN A CA 1
ATOM 920 C C . ASN A 1 115 ? -8.063 10.300 16.654 1.00 78.94 115 ASN A C 1
ATOM 922 O O . ASN A 1 115 ? -7.673 11.002 15.722 1.00 78.94 115 ASN A O 1
ATOM 926 N N . SER A 1 116 ? -8.307 8.991 16.515 1.00 77.75 116 SER A N 1
ATOM 927 C CA . SER A 1 116 ? -8.149 8.267 15.241 1.00 77.75 116 SER A CA 1
ATOM 928 C C . SER A 1 116 ? -9.008 8.889 14.138 1.00 77.75 116 SER A C 1
ATOM 930 O O . SER A 1 116 ? -8.527 9.103 13.028 1.00 77.75 116 SER A O 1
ATOM 932 N N . GLN A 1 117 ? -10.252 9.258 14.457 1.00 81.75 117 GLN A N 1
ATOM 933 C CA . GLN A 1 117 ? -11.142 9.942 13.523 1.00 81.75 117 GLN A CA 1
ATOM 934 C C . GLN A 1 117 ? -10.557 11.279 13.051 1.00 81.75 117 GLN A C 1
ATOM 936 O O . GLN A 1 117 ? -10.533 11.545 11.851 1.00 81.75 117 GLN A O 1
ATOM 941 N N . SER A 1 118 ? -10.054 12.104 13.972 1.00 80.25 118 SER A N 1
ATOM 942 C CA . SER A 1 118 ? -9.469 13.404 13.634 1.00 80.25 118 SER A CA 1
ATOM 943 C C . SER A 1 118 ? -8.2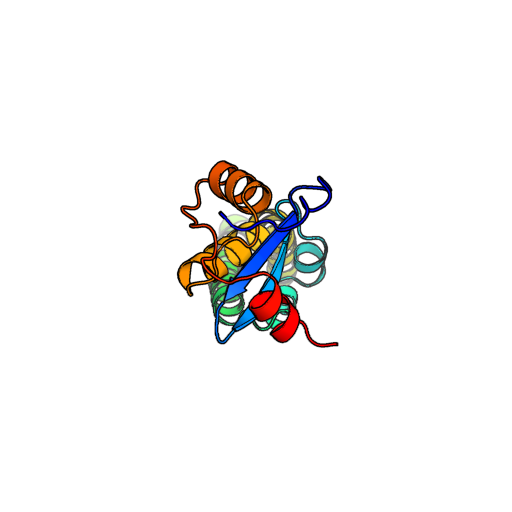44 13.268 12.724 1.00 80.25 118 SER A C 1
ATOM 945 O O . SER A 1 118 ? -8.097 14.034 11.775 1.00 80.25 118 SER A O 1
ATOM 947 N N . THR A 1 119 ? -7.404 12.250 12.938 1.00 81.62 119 THR A N 1
ATOM 948 C CA . THR A 1 119 ? -6.249 11.961 12.075 1.00 81.62 119 THR A CA 1
ATOM 949 C C . THR A 1 119 ? -6.685 11.517 10.680 1.00 81.62 119 THR A C 1
ATOM 951 O O . THR A 1 119 ? -6.109 11.959 9.688 1.00 81.62 119 THR A O 1
ATOM 954 N N . ILE A 1 120 ? -7.732 10.692 10.579 1.00 82.38 120 ILE A N 1
ATOM 955 C CA . ILE A 1 120 ? -8.290 10.271 9.285 1.00 82.38 120 ILE A CA 1
ATOM 956 C C . ILE A 1 120 ? -8.906 11.467 8.537 1.00 82.38 120 ILE A C 1
ATOM 958 O O . ILE A 1 120 ? -8.683 11.627 7.338 1.00 82.38 120 ILE A O 1
ATOM 962 N N . GLN A 1 121 ? -9.625 12.345 9.243 1.00 84.88 121 GLN A N 1
ATOM 963 C CA . GLN A 1 121 ? -10.239 13.539 8.652 1.00 84.88 121 GLN A CA 1
ATOM 964 C C . GLN A 1 121 ? -9.205 14.558 8.162 1.00 84.88 121 GLN A C 1
ATOM 966 O O . GLN A 1 121 ? -9.428 15.183 7.126 1.00 84.88 121 GLN A O 1
ATOM 971 N N . LYS A 1 122 ? -8.052 14.686 8.838 1.00 84.75 122 LYS A N 1
ATOM 972 C CA . LYS A 1 122 ? -6.919 15.497 8.349 1.00 84.75 122 LYS A CA 1
ATOM 973 C C . LYS A 1 122 ? -6.420 15.048 6.973 1.00 84.75 122 LYS A C 1
ATOM 975 O O . LYS A 1 122 ? -5.941 15.875 6.212 1.00 84.75 122 LYS A O 1
ATOM 980 N N . HIS A 1 123 ? -6.571 13.766 6.645 1.00 82.25 123 HIS A N 1
ATOM 981 C CA . HIS A 1 123 ? -6.209 13.195 5.347 1.00 82.25 123 HIS A CA 1
ATOM 982 C C . HIS A 1 123 ? -7.391 13.178 4.356 1.00 82.25 123 HIS A C 1
ATOM 984 O O . HIS A 1 123 ? -7.380 12.417 3.394 1.00 82.25 123 HIS A O 1
ATOM 990 N N . HIS A 1 124 ? -8.422 14.003 4.583 1.00 82.44 124 HIS A N 1
ATOM 991 C CA . HIS A 1 124 ? -9.612 14.152 3.732 1.00 82.44 124 HIS A CA 1
ATOM 992 C C . HIS A 1 124 ? -10.457 12.879 3.537 1.00 82.44 124 HIS A C 1
ATOM 994 O O . HIS A 1 124 ? -11.268 12.797 2.614 1.00 82.44 124 HIS A O 1
ATOM 1000 N N . ILE A 1 125 ? -10.333 11.894 4.429 1.00 83.12 125 ILE A N 1
ATOM 1001 C CA . ILE A 1 125 ? -11.142 10.673 4.399 1.00 83.12 125 ILE A CA 1
ATOM 1002 C C . ILE A 1 125 ? -12.310 10.834 5.384 1.00 83.12 125 ILE A C 1
ATOM 1004 O O . ILE A 1 125 ? -12.117 11.077 6.576 1.00 83.12 125 ILE A O 1
ATOM 1008 N N . LYS A 1 126 ? -13.550 10.692 4.897 1.00 82.00 126 LYS A N 1
ATOM 1009 C CA . LYS A 1 126 ? -14.747 10.717 5.752 1.00 82.00 126 LYS A CA 1
ATOM 1010 C C . LYS A 1 126 ? -14.845 9.397 6.514 1.00 82.00 126 LYS A C 1
ATOM 1012 O O . LYS A 1 126 ? -15.046 8.353 5.904 1.00 82.00 126 LYS A O 1
ATOM 1017 N N . CYS A 1 127 ? -14.703 9.448 7.835 1.00 79.44 127 CYS A N 1
ATOM 1018 C CA . CYS A 1 127 ? -14.827 8.284 8.707 1.00 79.44 127 CYS A CA 1
ATOM 1019 C C . CYS A 1 127 ? -15.677 8.624 9.937 1.00 79.44 127 CYS A C 1
ATOM 1021 O O . CYS A 1 127 ? -15.518 9.687 10.550 1.00 79.44 127 CYS A O 1
ATOM 1023 N N . GLU A 1 128 ? -16.581 7.714 10.286 1.00 82.12 128 GLU A N 1
ATOM 1024 C CA . GLU A 1 128 ? -17.405 7.782 11.491 1.00 82.12 128 GLU A CA 1
ATOM 1025 C C . GLU A 1 128 ? -16.724 7.048 12.650 1.00 82.12 128 GLU A C 1
ATOM 1027 O O . GLU A 1 128 ? -15.945 6.111 12.450 1.00 82.12 128 GLU A O 1
ATOM 1032 N N . VAL A 1 129 ? -17.028 7.471 13.878 1.00 80.88 129 VAL A N 1
ATOM 1033 C CA . VAL A 1 129 ? -16.608 6.737 15.077 1.00 80.88 129 VAL A CA 1
ATOM 1034 C C . VAL A 1 129 ? -17.467 5.484 15.217 1.00 80.88 129 VAL A C 1
ATOM 1036 O O . VAL A 1 129 ? -18.657 5.491 14.900 1.00 80.88 129 VAL A O 1
ATOM 1039 N N . THR A 1 130 ? -16.857 4.401 15.683 1.00 81.06 130 THR A N 1
ATOM 1040 C CA . THR A 1 130 ? -17.558 3.151 15.959 1.00 81.06 130 THR A CA 1
ATOM 1041 C C . THR A 1 130 ? -18.616 3.321 17.050 1.00 81.06 130 THR A C 1
ATOM 1043 O O . THR A 1 130 ? -18.400 4.007 18.050 1.00 81.06 130 THR A O 1
ATOM 1046 N N . ASP A 1 131 ? -19.759 2.666 16.854 1.00 80.06 131 ASP A N 1
ATOM 1047 C CA . ASP A 1 131 ? -20.838 2.511 17.832 1.00 80.06 131 ASP A CA 1
ATOM 1048 C C . ASP A 1 131 ? -20.583 1.358 18.819 1.00 80.06 131 ASP A C 1
ATOM 1050 O O . ASP A 1 131 ? -21.305 1.224 19.802 1.00 80.06 131 ASP A O 1
ATOM 1054 N N . LEU A 1 132 ? -19.543 0.549 18.581 1.00 77.12 132 LEU A N 1
ATOM 1055 C CA . LEU A 1 132 ? -19.197 -0.608 19.411 1.00 77.12 132 LEU A CA 1
ATOM 1056 C C . LEU A 1 132 ? -18.715 -0.192 20.800 1.00 77.12 132 LEU A C 1
ATOM 1058 O O . LEU A 1 132 ? -17.886 0.707 20.932 1.00 77.12 132 LEU A O 1
ATOM 1062 N N . THR A 1 133 ? -19.186 -0.889 21.825 1.00 75.62 133 THR A N 1
ATOM 1063 C CA . THR A 1 133 ? -18.742 -0.702 23.212 1.00 75.62 133 THR A CA 1
ATOM 1064 C C . THR A 1 133 ? -17.325 -1.247 23.428 1.00 75.62 133 THR A C 1
ATOM 1066 O O . THR A 1 133 ? -16.848 -2.107 22.685 1.00 75.62 133 THR A O 1
ATOM 1069 N N . SER A 1 134 ? -16.634 -0.782 24.474 1.00 70.81 134 SER A N 1
ATOM 1070 C CA . SER A 1 134 ? -15.275 -1.242 24.805 1.00 70.81 134 SER A CA 1
ATOM 1071 C C . SER A 1 134 ? -15.191 -2.762 25.016 1.00 70.81 134 SER A C 1
ATOM 1073 O O . SER A 1 134 ? -14.185 -3.376 24.670 1.00 70.81 134 SER A O 1
ATOM 1075 N N . GLU A 1 135 ? -16.254 -3.386 25.534 1.00 70.75 135 GLU A N 1
ATOM 1076 C CA . GLU A 1 135 ? -16.325 -4.842 25.715 1.00 70.75 135 GLU A CA 1
ATOM 1077 C C . GLU A 1 135 ? -16.400 -5.596 24.382 1.00 70.75 135 GLU A C 1
ATOM 1079 O O . GLU A 1 135 ? -15.719 -6.605 24.203 1.00 70.75 135 GLU A O 1
ATOM 1084 N N . GLU A 1 136 ? -17.178 -5.095 23.420 1.00 73.56 136 GLU A N 1
ATOM 1085 C CA . GLU A 1 136 ? -17.268 -5.681 22.078 1.00 73.56 136 GLU A CA 1
ATOM 1086 C C . GLU A 1 136 ? -15.950 -5.551 21.312 1.00 73.56 136 GLU A C 1
ATOM 1088 O O . GLU A 1 136 ? -15.569 -6.465 20.582 1.00 73.56 136 GLU A O 1
ATOM 1093 N N . ILE A 1 137 ? -15.234 -4.441 21.506 1.00 71.44 137 ILE A N 1
ATOM 1094 C CA . ILE A 1 137 ? -13.903 -4.224 20.930 1.00 71.44 137 ILE A CA 1
ATOM 1095 C C . ILE A 1 137 ? -12.903 -5.210 21.545 1.00 71.44 137 ILE A C 1
ATOM 1097 O O . ILE A 1 137 ? -12.183 -5.881 20.811 1.00 71.44 137 ILE A O 1
ATOM 1101 N N . ASN A 1 138 ? -12.903 -5.373 22.872 1.00 71.25 138 ASN A N 1
ATOM 1102 C CA . ASN A 1 138 ? -12.011 -6.316 23.551 1.00 71.25 138 ASN A CA 1
ATOM 1103 C C . ASN A 1 138 ? -12.274 -7.775 23.157 1.00 71.25 138 ASN A C 1
ATOM 1105 O O . ASN A 1 138 ? -11.326 -8.545 23.049 1.00 71.25 138 ASN A O 1
ATOM 1109 N N . ARG A 1 139 ? -13.528 -8.154 22.874 1.00 70.50 139 ARG A N 1
ATOM 1110 C CA . ARG A 1 139 ? -13.860 -9.491 22.340 1.00 70.50 139 ARG A CA 1
ATOM 1111 C C . ARG A 1 139 ? -13.342 -9.730 20.919 1.00 70.50 139 ARG A C 1
ATOM 1113 O O . ARG A 1 139 ? -13.235 -10.878 20.503 1.00 70.50 139 ARG A O 1
ATOM 1120 N N . GLN A 1 140 ? -13.072 -8.668 20.164 1.00 66.94 140 GLN A N 1
ATOM 1121 C CA . GLN A 1 140 ? -12.559 -8.740 18.793 1.00 66.94 140 GLN A CA 1
ATOM 1122 C C . GLN A 1 140 ? -11.029 -8.685 18.720 1.00 66.94 140 GLN A C 1
ATOM 1124 O O . GLN A 1 140 ? -10.465 -8.957 17.656 1.00 66.94 140 GLN A O 1
ATOM 1129 N N . SER A 1 141 ? -10.360 -8.336 19.820 1.00 59.94 141 SER A N 1
ATOM 1130 C CA . SER A 1 141 ? -8.913 -8.464 19.954 1.00 59.94 141 SER A CA 1
ATOM 1131 C C . SER A 1 141 ? -8.557 -9.948 20.087 1.00 59.94 141 SER A C 1
ATOM 1133 O O . SER A 1 141 ? -9.049 -10.594 21.014 1.00 59.94 141 SER A O 1
ATOM 1135 N N . PRO A 1 142 ? -7.725 -10.521 19.200 1.00 50.53 142 PRO A N 1
ATOM 1136 C CA . PRO A 1 142 ? -7.148 -11.828 19.469 1.00 50.53 142 PRO A CA 1
ATOM 1137 C C . PRO A 1 142 ? -6.245 -11.681 20.700 1.00 50.53 142 PRO A C 1
ATOM 1139 O O . PRO A 1 142 ? -5.346 -10.838 20.702 1.00 50.53 142 PRO A O 1
ATOM 1142 N N . ILE A 1 143 ? -6.557 -12.436 21.754 1.00 40.28 143 ILE A N 1
ATOM 1143 C CA . ILE A 1 143 ? -5.648 -12.672 22.883 1.00 40.28 143 ILE A CA 1
ATOM 1144 C C . ILE A 1 143 ? -4.418 -13.410 22.352 1.00 40.28 143 ILE A C 1
ATOM 1146 O O . ILE A 1 143 ? -4.616 -14.322 21.513 1.00 40.28 143 ILE A O 1
#

Foldseek 3Di:
DAPDPPDPPPALKFWWQDLPPFIDIAHAFFDPQCLVPPLVSCVVVVNVVVSVVSVVVLVVLLVVLQCCCCVPVVDDSVVSNVVSSNVSSVVCRNCVRVVVVLVSQVVPIATQDPVNCVSNVVVVRDGHHDPDYPVSNVVRDDD

pLDDT: mean 81.41, std 10.78, range [39.12, 91.38]

Organism: NCBI:txid2419772

Secondary structure (DSSP, 8-state):
---PPPPP--TTEEEEEETTTEEEEEE-S--HHHHHHTTHHHHHTT-HHHHHHHHHHHHHHHHHHHHHHHHHH---HHHHHHHHHHHHHHHHHHHHHHHHHHHHHHTT-EESSHHHHHHHHHTT---PBP---HHHHHHHS--

Radius of gyration: 18.77 Å; chains: 1; bounding box: 40×28×56 Å

Sequence (143 aa):
MNNLPPMPKMMDLVFLVKRNGGIRIGRFGFSILSFLLHAIAPLLRKDYYNTACVLGIDACLYMAIHMFLQLVLNIDPAMTFDLSYFIGSIIWGFFYNNMYIAHLVKIGYKAVDKNSQSTIQKHHIKCEVTDLTSEEINRQSPI